Protein AF-A0A2T4JQN1-F1 (afdb_monomer_lite)

Sequence (49 aa):
MSAAQTASDQPTSEVLLEHILASLDDDKAEDVVQIDLRGRSDMADYMVI

Structure (mmCIF, N/CA/C/O backbone):
data_AF-A0A2T4JQN1-F1
#
_entry.id   AF-A0A2T4JQN1-F1
#
loop_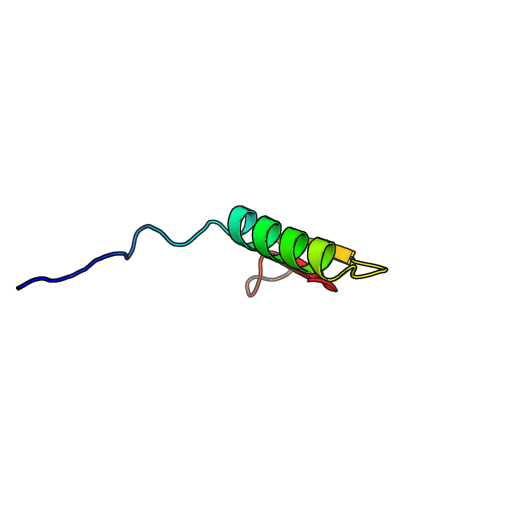
_atom_site.group_PDB
_atom_site.id
_atom_site.type_symbol
_atom_site.label_atom_id
_atom_site.label_alt_id
_atom_site.label_comp_id
_atom_site.label_asym_id
_atom_site.label_entity_id
_atom_site.label_seq_id
_atom_site.pdbx_PDB_ins_code
_atom_site.Cartn_x
_atom_site.Cartn_y
_atom_site.Cartn_z
_atom_site.occupancy
_atom_site.B_iso_or_equiv
_atom_site.auth_seq_id
_atom_site.auth_comp_id
_atom_site.auth_asym_id
_atom_site.auth_atom_id
_atom_site.pdbx_PDB_model_num
ATOM 1 N N . MET A 1 1 ? 5.603 8.046 38.270 1.00 46.78 1 MET A N 1
ATOM 2 C CA . MET A 1 1 ? 4.376 8.671 37.723 1.00 46.78 1 MET A CA 1
ATOM 3 C C . MET A 1 1 ? 4.591 8.753 36.216 1.00 46.78 1 MET A C 1
ATOM 5 O O . MET A 1 1 ? 5.583 9.355 35.855 1.00 46.78 1 MET A O 1
ATOM 9 N N . SER A 1 2 ? 3.868 8.142 35.280 1.00 40.44 2 SER A N 1
ATOM 10 C CA . SER A 1 2 ? 2.601 7.398 35.199 1.00 40.44 2 SER A CA 1
ATOM 11 C C . SER A 1 2 ? 2.730 6.523 33.927 1.00 40.44 2 SER A C 1
ATOM 13 O O . SER A 1 2 ? 3.231 7.016 32.926 1.00 40.44 2 SER A O 1
ATOM 15 N N . A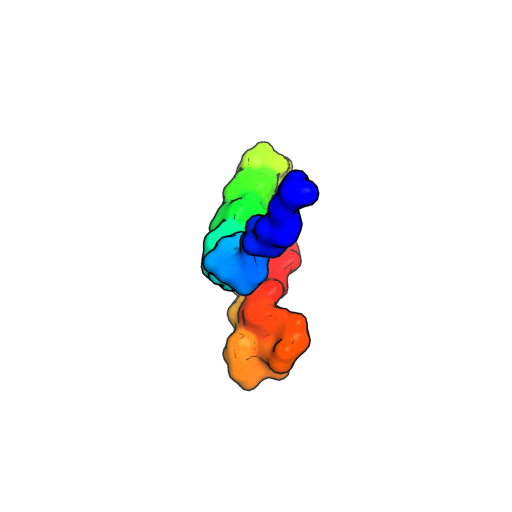LA A 1 3 ? 2.625 5.195 33.998 1.00 49.94 3 ALA A N 1
ATOM 16 C CA . ALA A 1 3 ? 1.473 4.397 33.547 1.00 49.94 3 ALA A CA 1
ATOM 17 C C . ALA A 1 3 ? 0.854 4.782 32.174 1.00 49.94 3 ALA A C 1
ATOM 19 O O . ALA A 1 3 ? 0.171 5.794 32.069 1.00 49.94 3 ALA A O 1
ATOM 20 N N . ALA A 1 4 ? 1.019 3.881 31.191 1.00 48.66 4 ALA A N 1
ATOM 21 C CA . ALA A 1 4 ? -0.002 3.449 30.218 1.00 48.66 4 ALA A CA 1
ATOM 22 C C . ALA A 1 4 ? -0.569 4.434 29.159 1.00 48.66 4 ALA A C 1
ATOM 24 O O . ALA A 1 4 ? -1.782 4.547 29.007 1.00 48.66 4 ALA A O 1
ATOM 25 N N . GLN A 1 5 ? 0.279 5.046 28.331 1.00 53.22 5 GLN A N 1
ATOM 26 C CA . GLN A 1 5 ? -0.109 5.580 27.009 1.00 53.22 5 GLN A CA 1
ATOM 27 C C . GLN A 1 5 ? 0.549 4.651 25.962 1.00 53.22 5 GLN A C 1
ATOM 29 O O . GLN A 1 5 ? 1.760 4.493 26.033 1.00 53.22 5 GLN A O 1
ATOM 34 N N . THR A 1 6 ? -0.081 3.931 25.031 1.00 52.38 6 THR A N 1
ATOM 35 C CA . THR A 1 6 ? -1.382 4.005 24.352 1.00 52.38 6 THR A CA 1
ATOM 36 C C . THR A 1 6 ? -1.735 2.590 23.841 1.00 52.38 6 THR A C 1
ATOM 38 O O . THR A 1 6 ? -1.243 2.147 22.811 1.00 52.38 6 THR A O 1
ATOM 41 N N . ALA A 1 7 ? -2.583 1.834 24.541 1.00 53.62 7 ALA A N 1
ATOM 42 C CA . ALA A 1 7 ? -3.056 0.527 24.047 1.00 53.62 7 ALA A CA 1
ATOM 43 C C . ALA A 1 7 ? -4.298 0.641 23.132 1.00 53.62 7 ALA A C 1
ATOM 45 O O . ALA A 1 7 ? -4.942 -0.358 22.834 1.00 53.62 7 ALA A O 1
ATOM 46 N N . SER A 1 8 ? -4.657 1.861 22.721 1.00 54.09 8 SER A N 1
ATOM 47 C CA . SER A 1 8 ? -5.910 2.179 22.021 1.00 54.09 8 SER A CA 1
ATOM 48 C C . SER A 1 8 ? -5.733 3.102 20.809 1.00 54.09 8 SER A C 1
ATOM 50 O O . SER A 1 8 ? -6.719 3.629 20.312 1.00 54.09 8 SER A O 1
ATOM 52 N N . ASP A 1 9 ? -4.498 3.281 20.335 1.00 58.31 9 ASP A N 1
ATOM 53 C CA . ASP A 1 9 ? -4.176 4.046 19.119 1.00 58.31 9 ASP A CA 1
ATOM 54 C C . ASP A 1 9 ? -3.298 3.194 18.191 1.00 58.31 9 ASP A C 1
ATOM 56 O O . ASP A 1 9 ? -2.243 3.609 17.722 1.00 58.31 9 ASP A O 1
ATOM 60 N N . GLN A 1 10 ? -3.669 1.921 18.017 1.00 63.09 10 GLN A N 1
ATOM 61 C CA . GLN A 1 10 ? -3.089 1.157 16.921 1.00 63.09 10 GLN A CA 1
ATOM 62 C C . GLN A 1 10 ? -3.755 1.665 15.641 1.00 63.09 10 GLN A C 1
ATOM 64 O O . GLN A 1 10 ? -4.985 1.579 15.556 1.00 63.09 10 GLN A O 1
ATOM 69 N N . PRO A 1 11 ? -2.996 2.234 14.683 1.00 69.25 11 PRO A N 1
ATOM 70 C CA . PRO A 1 11 ? -3.567 2.647 13.412 1.00 69.25 11 PRO A CA 1
ATOM 71 C C . PRO A 1 11 ? -4.288 1.446 12.808 1.00 69.25 11 PRO A C 1
ATOM 73 O O . PRO A 1 11 ? -3.784 0.320 12.859 1.00 69.25 11 PRO A O 1
ATOM 76 N N . THR A 1 12 ? -5.493 1.672 12.288 1.00 84.56 12 THR A N 1
ATOM 77 C CA . THR A 1 12 ? -6.222 0.605 11.604 1.00 84.56 12 THR A CA 1
ATOM 78 C C . THR A 1 12 ? -5.379 0.110 10.432 1.00 84.56 12 THR A C 1
ATOM 80 O O . THR A 1 12 ? -4.564 0.855 9.878 1.00 84.56 12 THR A O 1
ATOM 83 N N . SER A 1 13 ? -5.571 -1.146 10.028 1.00 84.06 13 SER A N 1
ATOM 84 C CA . SER A 1 13 ? -4.839 -1.722 8.894 1.00 84.06 13 SER A CA 1
ATOM 85 C C . SER A 1 13 ? -4.983 -0.872 7.619 1.00 84.06 13 SER A C 1
ATOM 87 O O . SER A 1 13 ? -4.085 -0.859 6.785 1.00 84.06 13 SER A O 1
ATOM 89 N N . GLU A 1 14 ? -6.080 -0.118 7.497 1.00 85.50 14 GLU A N 1
ATOM 90 C CA . GLU A 1 14 ? -6.341 0.851 6.425 1.00 85.50 14 GLU A CA 1
ATOM 91 C C . GLU A 1 14 ? -5.439 2.088 6.521 1.00 85.50 14 GLU A C 1
ATOM 93 O O . GLU A 1 14 ? -4.803 2.451 5.539 1.00 85.50 14 GLU A O 1
ATOM 98 N N . VAL A 1 15 ? -5.309 2.692 7.707 1.00 88.31 15 VAL A N 1
ATOM 99 C CA . VAL A 1 15 ? -4.423 3.851 7.923 1.00 88.31 15 VAL A CA 1
ATOM 100 C C . VAL A 1 15 ? -2.959 3.470 7.689 1.00 88.31 15 VAL A C 1
ATOM 102 O O . VAL A 1 15 ? -2.191 4.237 7.110 1.00 88.31 15 VAL A O 1
ATOM 105 N N . LEU A 1 16 ? -2.562 2.265 8.111 1.00 88.12 16 LEU A N 1
ATOM 106 C CA . LEU A 1 16 ? -1.212 1.759 7.867 1.00 88.12 16 LEU A CA 1
ATOM 107 C C . LEU A 1 16 ? -0.951 1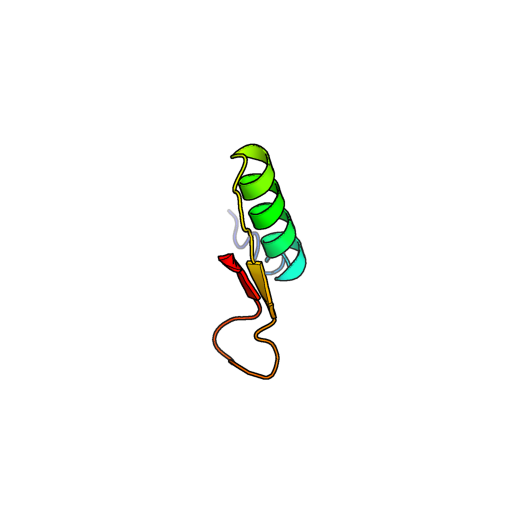.547 6.370 1.00 88.12 16 LEU A C 1
ATOM 109 O O . LEU A 1 16 ? 0.109 1.916 5.870 1.00 88.12 16 LEU A O 1
ATOM 113 N N . LEU A 1 17 ? -1.920 0.975 5.656 1.00 89.88 17 LEU A N 1
ATOM 114 C CA . LEU A 1 17 ? -1.851 0.785 4.213 1.00 89.88 17 LEU A CA 1
ATOM 115 C C . LEU A 1 17 ? -1.722 2.123 3.473 1.00 89.88 17 LEU A C 1
ATOM 117 O O . LEU A 1 17 ? -0.856 2.245 2.612 1.00 89.88 17 LEU A O 1
ATOM 121 N N . GLU A 1 18 ? -2.543 3.120 3.811 1.00 90.62 18 GLU A N 1
ATOM 122 C CA . GLU A 1 18 ? -2.473 4.453 3.199 1.00 90.62 18 GLU A CA 1
ATOM 123 C C . GLU A 1 18 ? -1.094 5.087 3.392 1.00 90.62 18 GLU A C 1
ATOM 125 O O . GLU A 1 18 ? -0.527 5.634 2.449 1.00 90.62 18 GLU A O 1
ATOM 130 N N . HIS A 1 19 ? -0.514 4.957 4.588 1.00 92.12 19 HIS A N 1
ATOM 131 C CA . HIS A 1 19 ? 0.831 5.455 4.863 1.00 92.12 19 HIS A CA 1
ATOM 132 C C . HIS A 1 19 ? 1.904 4.739 4.026 1.00 92.12 19 HIS A C 1
ATOM 134 O O . HIS A 1 19 ? 2.819 5.381 3.513 1.00 92.12 19 HIS A O 1
ATOM 140 N N . ILE A 1 20 ? 1.803 3.414 3.870 1.00 91.00 20 ILE A N 1
ATOM 141 C CA . ILE A 1 20 ? 2.729 2.637 3.031 1.00 91.00 20 ILE A CA 1
ATOM 142 C C . ILE A 1 20 ? 2.607 3.068 1.566 1.00 91.00 20 ILE A C 1
ATOM 144 O O . ILE A 1 20 ? 3.622 3.346 0.936 1.00 91.00 20 ILE A O 1
ATOM 148 N N . LEU A 1 21 ? 1.386 3.179 1.037 1.00 91.50 21 LEU A N 1
ATOM 149 C CA . LEU A 1 21 ? 1.148 3.607 -0.343 1.00 91.50 21 LEU A CA 1
ATOM 150 C C . LEU A 1 21 ? 1.649 5.034 -0.595 1.00 91.50 21 LEU A C 1
ATOM 152 O O . LEU A 1 21 ? 2.278 5.275 -1.618 1.00 91.50 21 LEU A O 1
ATOM 156 N N . ALA A 1 22 ? 1.432 5.958 0.345 1.00 93.44 22 ALA A N 1
ATOM 157 C CA . ALA A 1 22 ? 1.940 7.324 0.244 1.00 93.44 22 ALA A CA 1
ATOM 158 C C . ALA A 1 22 ? 3.476 7.379 0.243 1.00 93.44 22 ALA A C 1
ATOM 160 O O . ALA A 1 22 ? 4.059 8.152 -0.510 1.00 93.44 22 ALA A O 1
ATOM 161 N N . SER A 1 23 ? 4.137 6.542 1.051 1.00 94.00 23 SER A N 1
ATOM 162 C CA . SER A 1 23 ? 5.601 6.432 1.038 1.00 94.00 23 SER A CA 1
ATOM 163 C C . SER A 1 23 ? 6.115 5.878 -0.290 1.00 94.00 23 SER A C 1
ATOM 165 O O . SER A 1 23 ? 7.098 6.382 -0.819 1.00 94.00 23 SER A O 1
ATOM 167 N N . LEU A 1 24 ? 5.450 4.856 -0.837 1.00 92.81 24 LEU A N 1
ATOM 168 C CA . LEU A 1 24 ? 5.812 4.271 -2.129 1.00 92.81 24 LEU A CA 1
ATOM 169 C C . LEU A 1 24 ? 5.607 5.266 -3.282 1.00 92.81 24 LEU A C 1
ATOM 171 O O . LEU A 1 24 ? 6.426 5.305 -4.196 1.00 92.81 24 LEU A O 1
ATOM 175 N N . ASP A 1 25 ? 4.557 6.087 -3.228 1.00 91.94 25 ASP A N 1
ATOM 176 C CA . ASP A 1 25 ? 4.312 7.163 -4.197 1.00 91.94 25 ASP A CA 1
ATOM 177 C C . ASP A 1 25 ? 5.408 8.245 -4.143 1.00 91.94 25 ASP A C 1
ATOM 179 O O . ASP A 1 25 ? 5.932 8.642 -5.186 1.00 91.94 25 ASP A O 1
ATOM 183 N N . ASP A 1 26 ? 5.830 8.661 -2.939 1.00 95.75 26 ASP A N 1
ATOM 184 C CA . ASP A 1 26 ? 6.914 9.643 -2.751 1.00 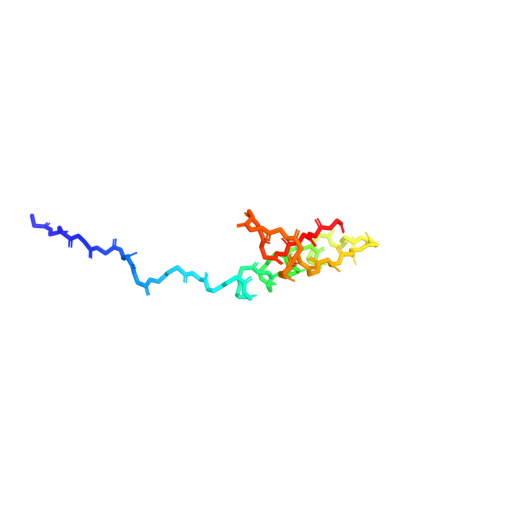95.75 26 ASP A CA 1
ATOM 185 C C . ASP A 1 26 ? 8.264 9.121 -3.278 1.00 95.75 26 ASP A C 1
ATOM 187 O O . ASP A 1 26 ? 9.001 9.838 -3.964 1.00 95.75 26 ASP A O 1
ATOM 191 N N . ASP A 1 27 ? 8.540 7.833 -3.058 1.00 95.00 27 ASP A N 1
ATOM 192 C CA . ASP A 1 27 ? 9.719 7.138 -3.587 1.00 95.00 27 ASP A CA 1
ATOM 193 C C . ASP A 1 27 ? 9.618 6.818 -5.094 1.00 95.00 27 ASP A C 1
ATOM 195 O O . ASP A 1 27 ? 10.571 6.295 -5.682 1.00 95.00 27 ASP A O 1
ATOM 199 N N . LYS A 1 28 ? 8.499 7.171 -5.746 1.00 92.38 28 LYS A N 1
ATOM 200 C CA . LYS A 1 28 ? 8.201 6.881 -7.159 1.00 92.38 28 LYS A CA 1
ATOM 201 C C . LYS A 1 28 ? 8.305 5.394 -7.488 1.00 92.38 28 LYS A C 1
ATOM 203 O O . LYS A 1 28 ? 8.934 5.004 -8.475 1.00 92.38 28 LYS A O 1
ATOM 208 N N . ALA A 1 29 ? 7.716 4.563 -6.636 1.00 92.06 29 ALA A N 1
ATOM 209 C CA . ALA A 1 29 ? 7.612 3.137 -6.875 1.00 92.06 29 ALA A CA 1
ATOM 210 C C . ALA A 1 29 ? 6.760 2.867 -8.126 1.00 92.06 29 ALA A C 1
ATOM 212 O O . ALA A 1 29 ? 5.649 3.374 -8.272 1.00 92.06 29 A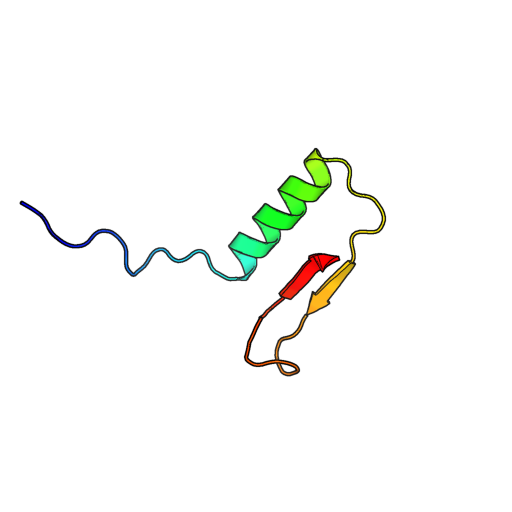LA A O 1
ATOM 213 N N . GLU A 1 30 ? 7.291 2.046 -9.025 1.00 92.19 30 GLU A N 1
ATOM 214 C CA . GLU A 1 30 ? 6.595 1.575 -10.221 1.00 92.19 30 GLU A CA 1
ATOM 215 C C . GLU A 1 30 ? 6.011 0.183 -9.954 1.00 92.19 30 GLU A C 1
ATOM 217 O O . GLU A 1 30 ? 6.534 -0.564 -9.127 1.00 92.19 30 GLU A O 1
ATOM 222 N N . ASP A 1 31 ? 4.942 -0.171 -10.670 1.00 91.44 31 ASP A N 1
ATOM 223 C CA . ASP A 1 31 ? 4.289 -1.487 -10.586 1.00 91.44 31 ASP A CA 1
ATOM 224 C C . ASP A 1 31 ? 3.784 -1.880 -9.179 1.00 91.44 31 ASP A C 1
ATOM 226 O O . ASP A 1 31 ? 3.724 -3.066 -8.856 1.00 91.44 31 ASP A O 1
ATOM 230 N N . VAL A 1 32 ? 3.365 -0.905 -8.358 1.00 90.25 32 VAL A N 1
ATOM 231 C CA . VAL A 1 32 ? 2.815 -1.170 -7.016 1.00 90.25 32 VAL A CA 1
ATOM 232 C C . VAL A 1 32 ? 1.530 -1.995 -7.113 1.00 90.25 32 VAL A C 1
ATOM 234 O O . VAL A 1 32 ? 0.512 -1.540 -7.647 1.00 90.25 32 VAL A O 1
ATOM 237 N N . VAL A 1 33 ? 1.549 -3.205 -6.552 1.00 90.88 33 VAL A N 1
ATOM 238 C CA . VAL A 1 33 ? 0.392 -4.107 -6.518 1.00 90.88 33 VAL A CA 1
ATOM 239 C C . VAL A 1 33 ? -0.055 -4.334 -5.085 1.00 90.88 33 VAL A C 1
ATOM 241 O O . VAL A 1 33 ? 0.660 -4.900 -4.261 1.00 90.88 33 VAL A O 1
ATOM 244 N N . GLN A 1 34 ? -1.304 -3.969 -4.810 1.00 90.12 34 GLN A N 1
ATOM 245 C CA . GLN A 1 34 ? -1.960 -4.278 -3.550 1.00 90.12 34 GLN A CA 1
ATOM 246 C C . GLN A 1 34 ? -2.789 -5.563 -3.661 1.00 90.12 34 GLN A C 1
ATOM 248 O O . GLN A 1 34 ? -3.605 -5.729 -4.569 1.00 90.12 34 GLN A O 1
ATOM 253 N N . ILE A 1 35 ? -2.629 -6.455 -2.687 1.00 89.31 35 ILE A N 1
ATOM 254 C CA . ILE A 1 35 ? -3.385 -7.698 -2.557 1.00 89.31 35 ILE A CA 1
ATOM 255 C C . ILE A 1 35 ? -4.118 -7.690 -1.213 1.00 89.31 35 ILE A C 1
ATOM 257 O O . ILE A 1 35 ? -3.495 -7.628 -0.153 1.00 89.31 35 ILE A O 1
ATOM 261 N N . ASP A 1 36 ? -5.449 -7.786 -1.264 1.00 87.88 36 ASP A N 1
ATOM 262 C CA . ASP A 1 36 ? -6.287 -8.010 -0.082 1.00 87.88 36 ASP A CA 1
ATOM 263 C C . ASP A 1 36 ? -6.201 -9.489 0.326 1.00 87.88 36 ASP A C 1
ATOM 265 O O . ASP A 1 36 ? -6.509 -10.397 -0.459 1.00 87.88 36 ASP A O 1
ATOM 269 N N . LEU A 1 37 ? -5.728 -9.730 1.547 1.00 88.12 37 LEU A N 1
ATOM 270 C CA . LEU A 1 37 ? -5.562 -11.062 2.120 1.00 88.12 37 LEU A CA 1
ATOM 271 C C . LEU A 1 37 ? -6.695 -11.430 3.082 1.00 88.12 37 LEU A C 1
ATOM 273 O O . LEU A 1 37 ? -6.733 -12.568 3.562 1.00 88.12 37 LEU A O 1
ATOM 277 N N . ARG A 1 38 ? -7.657 -10.531 3.319 1.00 83.56 38 ARG A N 1
ATOM 278 C CA . ARG A 1 38 ? -8.788 -10.798 4.209 1.00 83.56 38 ARG A CA 1
ATOM 279 C C . ARG A 1 38 ? -9.607 -11.975 3.682 1.00 83.56 38 ARG A C 1
ATOM 281 O O . ARG A 1 38 ? -10.019 -12.024 2.524 1.00 83.56 38 ARG A O 1
ATOM 288 N N . GLY A 1 39 ? -9.808 -12.972 4.541 1.00 84.44 39 GLY A N 1
ATOM 289 C CA . GLY A 1 39 ? -10.475 -14.230 4.187 1.00 84.44 39 GLY A CA 1
ATOM 290 C C . GLY A 1 39 ? -9.607 -15.232 3.410 1.00 84.44 39 GLY A C 1
ATOM 291 O O . GLY A 1 39 ? -10.099 -16.304 3.060 1.00 84.44 39 GLY A O 1
ATOM 292 N N . ARG A 1 40 ? -8.331 -14.915 3.146 1.00 82.81 40 ARG A N 1
ATOM 293 C CA . ARG A 1 40 ? -7.337 -15.827 2.547 1.00 82.81 40 ARG A CA 1
ATOM 294 C C . ARG A 1 40 ? -6.185 -16.166 3.495 1.00 82.81 40 ARG A C 1
ATOM 296 O O . ARG A 1 40 ? -5.642 -17.261 3.390 1.00 82.81 40 ARG A O 1
ATOM 303 N N . SER A 1 41 ? -5.816 -15.256 4.396 1.00 82.69 41 SER A N 1
ATOM 304 C CA . SER A 1 41 ? -4.768 -15.445 5.404 1.00 82.69 41 SER A CA 1
ATOM 305 C C . SER A 1 41 ? -5.167 -14.769 6.714 1.00 82.69 41 SER A C 1
ATOM 307 O O . SER A 1 41 ? -5.574 -13.615 6.701 1.00 82.69 41 SER A O 1
ATOM 309 N N . ASP A 1 42 ? -4.999 -15.464 7.841 1.00 84.19 42 ASP A N 1
ATOM 310 C CA . ASP A 1 42 ? -5.226 -14.893 9.179 1.00 84.19 42 ASP A CA 1
ATOM 311 C C . ASP A 1 42 ? -3.990 -14.149 9.719 1.00 84.19 42 ASP A C 1
ATOM 313 O O . ASP A 1 42 ? -4.047 -13.534 10.781 1.00 84.19 42 ASP A O 1
ATOM 317 N N . MET A 1 43 ? -2.846 -14.225 9.020 1.00 83.00 43 MET A N 1
ATOM 318 C CA . MET A 1 43 ? -1.599 -13.584 9.465 1.00 83.00 43 MET A CA 1
ATOM 319 C C . MET A 1 43 ? -1.456 -12.123 9.029 1.00 83.00 43 MET A C 1
ATOM 321 O O . MET A 1 43 ? -0.672 -11.401 9.640 1.00 83.00 43 MET A O 1
ATOM 325 N N . ALA A 1 44 ? -2.149 -11.688 7.976 1.00 83.62 44 ALA A N 1
ATOM 326 C CA . ALA A 1 44 ? -2.032 -10.327 7.459 1.00 83.62 44 ALA A CA 1
ATOM 327 C C . ALA A 1 44 ? -3.301 -9.900 6.715 1.00 83.62 44 ALA A C 1
ATOM 329 O O . ALA A 1 44 ? -3.936 -10.725 6.061 1.00 83.62 44 ALA A O 1
ATOM 330 N N . ASP A 1 45 ? -3.610 -8.602 6.766 1.00 85.56 45 ASP A N 1
ATOM 331 C CA . ASP A 1 45 ? -4.771 -8.011 6.087 1.00 85.56 45 ASP A CA 1
ATOM 332 C C . ASP A 1 45 ? -4.461 -7.620 4.635 1.00 85.56 45 ASP A C 1
ATOM 334 O O . ASP A 1 45 ? -5.254 -7.878 3.730 1.00 85.56 45 ASP A O 1
ATOM 338 N N . TYR A 1 46 ? -3.287 -7.026 4.404 1.00 88.81 46 TYR A N 1
ATOM 339 C CA . TYR A 1 46 ? -2.869 -6.502 3.106 1.00 88.81 46 TYR A CA 1
ATOM 340 C C . TYR A 1 46 ? -1.422 -6.881 2.803 1.00 88.81 46 TYR A C 1
ATOM 342 O O . TYR A 1 46 ? -0.562 -6.867 3.684 1.00 88.81 46 TYR A O 1
ATOM 350 N N . MET A 1 47 ? -1.151 -7.184 1.538 1.00 89.00 47 MET A N 1
ATOM 351 C CA . MET A 1 47 ? 0.196 -7.336 0.997 1.00 89.00 47 MET A CA 1
ATOM 352 C C . MET A 1 47 ? 0.398 -6.302 -0.106 1.00 89.00 47 MET A C 1
ATOM 354 O O . MET A 1 47 ? -0.488 -6.104 -0.934 1.00 89.00 47 MET A O 1
ATOM 358 N N . VAL A 1 48 ? 1.551 -5.642 -0.099 1.00 90.12 48 VAL A N 1
ATOM 359 C CA . VAL A 1 48 ? 1.946 -4.650 -1.103 1.00 90.12 48 VAL A CA 1
ATOM 360 C C . VAL A 1 48 ? 3.261 -5.125 -1.710 1.00 90.12 48 VAL A C 1
ATOM 362 O O . VAL A 1 48 ? 4.166 -5.508 -0.963 1.00 90.12 48 VAL A O 1
ATOM 365 N N . ILE A 1 49 ? 3.316 -5.183 -3.039 1.00 89.19 49 ILE A N 1
ATOM 366 C CA . ILE A 1 49 ? 4.485 -5.569 -3.843 1.00 89.19 49 ILE A CA 1
ATOM 367 C C . ILE A 1 49 ? 4.911 -4.359 -4.654 1.00 89.19 49 ILE A C 1
ATOM 369 O O . ILE A 1 49 ? 3.991 -3.716 -5.208 1.00 89.19 49 ILE A O 1
#

Secondary structure (DSSP, 8-state):
------TT-PPPHHHHHHHHHHHHHHTT-SS--EEE-TTT-SS-SEEE-

InterPro domains:
  IPR043519 Nucleotidyltransferase superfamily [G3DSA:3.30.460.10] (12-49)
  IPR043519 Nucleotidyltransferase superfamily [SSF81301] (15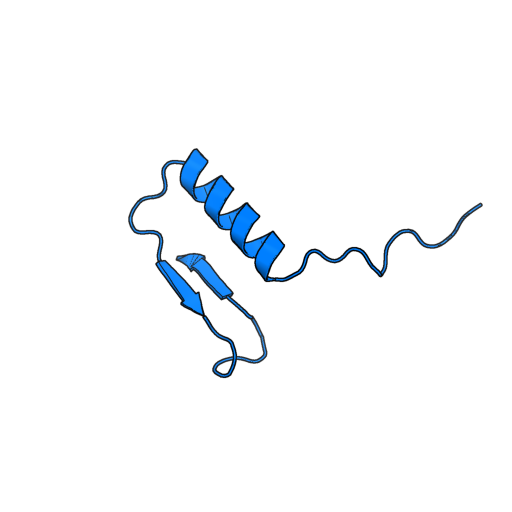-49)

Foldseek 3Di:
DDDDPDPPPDPPLVSVVVVVVVVCVVVVPPPWDKDQCVVPDPPDGIDID

Radius of gyration: 14.72 Å; chains: 1; bounding box: 20×26×48 Å

pLDDT: mean 81.02, std 15.5, range [40.44, 95.75]

Organism: NCBI:txid1188249